Protein AF-A0A151SMP7-F1 (afdb_monomer_lite)

Sequence (70 aa):
MEMARSMLKEKGLPNTLWAEAVYTAVYLLNRCPTKAVRDKTPIEAWSGKKPSAKHLRKGFWIYLLHSCAR

Secondary structure (DSSP, 8-state):
-HHHHHHHHHTT--GGGHHHHHHHHHHHHTTS-BTTBTTS-HHHHHHSSPPP-TTS-HHHHHHHHHHH--

Structure (mmCIF, N/CA/C/O backbone):
data_AF-A0A151SMP7-F1
#
_entry.id   AF-A0A151SMP7-F1
#
loop_
_atom_site.group_PDB
_atom_site.id
_atom_site.type_symbol
_atom_site.label_atom_id
_atom_site.label_alt_id
_atom_site.label_comp_id
_atom_site.label_asym_id
_atom_site.label_entity_id
_atom_site.label_seq_id
_atom_site.pdbx_PDB_ins_code
_atom_site.Cartn_x
_atom_site.Cartn_y
_atom_site.Cartn_z
_atom_site.occup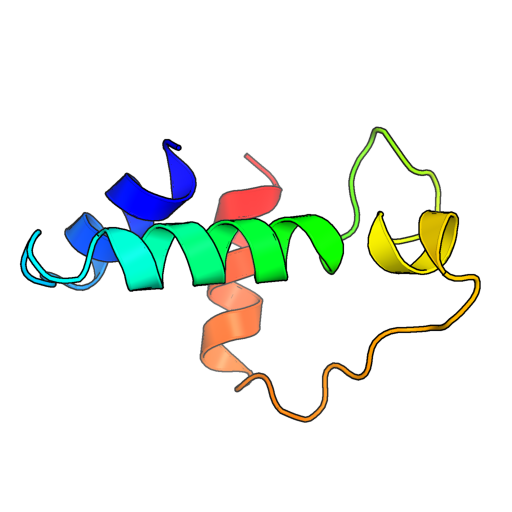ancy
_atom_site.B_iso_or_equiv
_atom_site.auth_seq_id
_atom_site.auth_comp_id
_atom_site.auth_asym_id
_atom_site.auth_atom_id
_atom_site.pdbx_PDB_model_num
ATOM 1 N N . MET A 1 1 ? -0.890 -8.304 5.966 1.00 63.88 1 MET A N 1
ATOM 2 C CA . MET A 1 1 ? -1.961 -7.912 6.912 1.00 63.88 1 MET A CA 1
ATOM 3 C C . MET A 1 1 ? -1.489 -6.950 7.996 1.00 63.88 1 MET A C 1
ATOM 5 O O . MET A 1 1 ? -2.289 -6.116 8.401 1.00 63.88 1 MET A O 1
ATOM 9 N N . GLU A 1 2 ? -0.223 -7.001 8.433 1.00 84.38 2 GLU A N 1
ATOM 10 C CA . GLU A 1 2 ? 0.281 -6.057 9.449 1.00 84.38 2 GLU A CA 1
ATOM 11 C C . GLU A 1 2 ? 0.136 -4.590 9.045 1.00 84.38 2 GLU A C 1
ATOM 13 O O . GLU A 1 2 ? -0.326 -3.791 9.846 1.00 84.38 2 GLU A O 1
ATOM 18 N N . MET A 1 3 ? 0.398 -4.246 7.779 1.00 84.94 3 MET A N 1
ATOM 19 C CA . MET A 1 3 ? 0.234 -2.875 7.282 1.00 84.94 3 MET A CA 1
ATOM 20 C C . MET A 1 3 ? -1.179 -2.316 7.525 1.00 84.94 3 MET A C 1
ATOM 22 O O . MET A 1 3 ? -1.310 -1.194 7.999 1.00 84.94 3 MET A O 1
ATOM 26 N N . ALA A 1 4 ? -2.231 -3.106 7.283 1.00 88.19 4 ALA A N 1
ATOM 27 C CA . ALA A 1 4 ? -3.610 -2.679 7.526 1.00 88.19 4 ALA A CA 1
ATOM 28 C C . ALA A 1 4 ? -3.885 -2.451 9.025 1.00 88.19 4 ALA A C 1
ATOM 30 O O . ALA A 1 4 ? -4.485 -1.443 9.395 1.00 88.19 4 ALA A O 1
ATOM 31 N N . ARG A 1 5 ? -3.382 -3.337 9.900 1.00 88.94 5 ARG A N 1
ATOM 32 C CA . ARG A 1 5 ? -3.480 -3.174 11.365 1.00 88.94 5 ARG A CA 1
ATOM 33 C C . ARG A 1 5 ? -2.742 -1.931 11.846 1.00 88.94 5 ARG A C 1
ATOM 35 O O . ARG A 1 5 ? -3.295 -1.161 12.627 1.00 88.94 5 ARG A O 1
ATOM 42 N N . SER A 1 6 ? -1.513 -1.729 11.378 1.00 87.62 6 SER A N 1
ATOM 43 C CA . SER A 1 6 ? -0.694 -0.568 11.723 1.00 87.62 6 SER A CA 1
ATOM 44 C C . SER A 1 6 ? -1.357 0.734 11.280 1.00 87.62 6 SER A C 1
ATOM 46 O O . SER A 1 6 ? -1.429 1.664 12.077 1.00 87.62 6 SER A O 1
ATOM 48 N N . MET A 1 7 ? -1.913 0.777 10.064 1.00 87.25 7 MET A N 1
ATOM 49 C CA . MET A 1 7 ? -2.640 1.942 9.548 1.00 87.25 7 MET A CA 1
ATOM 50 C C . MET A 1 7 ? -3.846 2.309 10.417 1.00 87.25 7 MET A C 1
ATOM 52 O O . MET A 1 7 ? -4.010 3.479 10.763 1.00 87.25 7 MET A O 1
ATOM 56 N N . LEU A 1 8 ? -4.672 1.324 10.790 1.00 90.31 8 LEU A N 1
ATOM 57 C CA . LEU A 1 8 ? -5.830 1.567 11.653 1.00 90.31 8 LEU A CA 1
ATOM 58 C C . LEU A 1 8 ? -5.401 2.039 13.043 1.00 90.31 8 LEU A C 1
ATOM 60 O O . LEU A 1 8 ? -5.896 3.057 13.524 1.00 90.31 8 LEU A O 1
ATOM 64 N N . LYS A 1 9 ? -4.441 1.337 13.659 1.00 90.06 9 LYS A N 1
ATOM 65 C CA . LYS A 1 9 ? -3.960 1.638 15.012 1.00 90.06 9 LYS A CA 1
ATOM 66 C C . LYS A 1 9 ? -3.349 3.031 15.100 1.00 90.06 9 LYS A C 1
ATOM 68 O O . LYS A 1 9 ? -3.638 3.764 16.038 1.00 90.06 9 LYS A O 1
ATOM 73 N N . GLU A 1 10 ? -2.517 3.406 14.136 1.00 86.94 10 GLU A N 1
ATOM 74 C CA . GLU A 1 10 ? -1.846 4.702 14.165 1.00 86.94 10 GLU A CA 1
ATOM 75 C C . GLU A 1 10 ? -2.810 5.871 13.967 1.00 86.94 10 GLU A C 1
ATOM 77 O O . GLU A 1 10 ? -2.632 6.932 14.562 1.00 86.94 10 GLU A O 1
ATOM 82 N N . LYS A 1 11 ? -3.831 5.693 13.126 1.00 84.88 11 LYS A N 1
ATOM 83 C CA . LYS A 1 11 ? -4.832 6.734 12.874 1.00 84.88 11 LYS A CA 1
ATOM 84 C C . LYS A 1 11 ? -6.015 6.682 13.840 1.00 84.88 11 LYS A C 1
ATOM 86 O O . LYS A 1 11 ? -6.937 7.474 13.678 1.00 84.88 11 LYS A O 1
ATOM 91 N N . GLY A 1 12 ? -5.990 5.781 14.827 1.00 90.94 12 GLY A N 1
ATOM 92 C CA . GLY A 1 12 ? -7.088 5.595 15.777 1.00 90.94 12 GLY A CA 1
ATOM 93 C C . GLY A 1 12 ? -8.409 5.245 15.088 1.00 90.94 12 GLY A C 1
ATOM 94 O O . GLY A 1 12 ? -9.472 5.630 15.567 1.00 90.94 12 GLY A O 1
ATOM 95 N N . LEU A 1 13 ? -8.345 4.578 13.933 1.00 91.31 13 LEU A N 1
ATOM 96 C CA . LEU A 1 13 ? -9.520 4.247 13.138 1.00 91.31 13 LEU A CA 1
ATOM 97 C C . LEU A 1 13 ? -10.217 3.000 13.696 1.00 91.31 13 LEU A C 1
ATOM 99 O O . LEU A 1 13 ? -9.546 2.078 14.169 1.00 91.31 13 LEU A O 1
ATOM 103 N N . PRO A 1 14 ? -11.555 2.934 13.613 1.00 93.31 14 PRO A N 1
ATOM 104 C CA . PRO A 1 14 ? -12.299 1.773 14.070 1.00 93.31 14 PRO A CA 1
ATOM 105 C C . PRO A 1 14 ? -11.986 0.539 13.216 1.00 93.31 14 PRO A C 1
ATOM 107 O O . PRO A 1 14 ? -11.796 0.624 12.002 1.00 93.31 14 PRO A O 1
ATOM 110 N N . ASN A 1 15 ? -12.023 -0.637 13.846 1.00 92.50 15 ASN A N 1
ATOM 111 C CA . ASN A 1 15 ? -11.817 -1.921 13.164 1.00 92.50 15 ASN A CA 1
ATOM 112 C C . ASN A 1 15 ? -12.892 -2.236 12.111 1.00 92.50 15 ASN A C 1
ATOM 114 O O . ASN A 1 15 ? -12.691 -3.120 11.286 1.00 92.50 15 ASN A O 1
ATOM 118 N N . THR A 1 16 ? -14.015 -1.514 12.104 1.00 94.81 16 THR A N 1
ATOM 119 C CA . THR A 1 16 ? -15.027 -1.616 11.045 1.00 94.81 16 THR A CA 1
ATOM 120 C C . THR A 1 16 ? -14.477 -1.222 9.673 1.00 94.81 16 THR A C 1
ATOM 122 O O . THR A 1 16 ? -14.961 -1.742 8.677 1.00 94.81 16 THR A O 1
ATOM 125 N N . LEU A 1 17 ? -13.424 -0.392 9.617 1.00 92.44 17 LEU A N 1
ATOM 126 C CA . LEU A 1 17 ? -12.729 0.009 8.385 1.00 92.44 17 LEU A CA 1
ATOM 127 C C . LEU A 1 17 ? -11.633 -0.983 7.949 1.00 92.44 17 LEU A C 1
ATOM 129 O O . LEU A 1 17 ? -10.720 -0.642 7.192 1.00 92.44 17 LEU A O 1
ATOM 133 N N . TRP A 1 18 ? -11.654 -2.209 8.478 1.00 92.75 18 TRP A N 1
ATOM 134 C CA . TRP A 1 18 ? -10.652 -3.231 8.177 1.00 92.75 18 TRP A CA 1
ATOM 135 C C . TRP A 1 18 ? -10.572 -3.560 6.687 1.00 92.75 18 TRP A C 1
ATOM 137 O O . TRP A 1 18 ? -9.470 -3.677 6.148 1.00 92.75 18 TRP A O 1
ATOM 147 N N . ALA A 1 19 ? -11.714 -3.683 6.010 1.00 94.25 19 ALA A N 1
ATOM 148 C CA . ALA A 1 19 ? -11.750 -4.013 4.589 1.00 94.25 19 ALA A CA 1
ATOM 149 C C . ALA A 1 19 ? -11.075 -2.919 3.745 1.00 94.25 19 ALA A C 1
ATOM 151 O O . ALA A 1 19 ? -10.231 -3.210 2.896 1.00 94.25 19 ALA A O 1
ATOM 152 N N . GLU A 1 20 ? -11.371 -1.656 4.040 1.00 91.75 20 GLU A N 1
ATOM 153 C CA . GLU A 1 20 ? -10.800 -0.476 3.399 1.00 91.75 20 GLU A CA 1
ATOM 154 C C . GLU A 1 20 ? -9.306 -0.353 3.697 1.00 91.75 20 GLU A C 1
ATOM 156 O O . GLU A 1 20 ? -8.515 -0.049 2.801 1.00 91.75 20 GLU A O 1
ATOM 161 N N . ALA A 1 21 ? -8.892 -0.634 4.935 1.00 90.69 21 ALA A N 1
ATOM 162 C CA . ALA A 1 21 ? -7.485 -0.635 5.322 1.00 90.69 21 ALA A CA 1
ATOM 163 C C . ALA A 1 21 ? -6.695 -1.726 4.587 1.00 90.69 21 ALA A C 1
ATOM 165 O O . ALA A 1 21 ? -5.596 -1.461 4.097 1.00 90.69 21 ALA A O 1
ATOM 166 N N . VAL A 1 22 ? -7.256 -2.932 4.451 1.00 92.75 22 VAL A N 1
ATOM 167 C CA . VAL A 1 22 ? -6.641 -4.029 3.687 1.00 92.75 22 VAL A CA 1
ATOM 168 C C . VAL A 1 22 ? -6.575 -3.687 2.202 1.00 92.75 22 VAL A C 1
ATOM 170 O O . VAL A 1 22 ? -5.509 -3.828 1.600 1.00 92.75 22 VAL A O 1
ATOM 173 N N . TYR A 1 23 ? -7.666 -3.186 1.618 1.00 92.75 23 TYR A N 1
ATOM 174 C CA . TYR A 1 23 ? -7.696 -2.759 0.219 1.00 92.75 23 TYR A CA 1
ATOM 175 C C . TYR A 1 23 ? -6.639 -1.686 -0.053 1.00 92.75 23 TYR A C 1
ATOM 177 O O . TYR A 1 23 ? -5.858 -1.793 -1.001 1.00 92.75 23 TYR A O 1
ATOM 185 N N . THR A 1 24 ? -6.553 -0.692 0.830 1.00 89.88 24 THR A N 1
ATOM 186 C CA . THR A 1 24 ? -5.557 0.376 0.733 1.00 89.88 24 THR A CA 1
ATOM 187 C C . THR A 1 24 ? -4.144 -0.189 0.874 1.00 89.88 24 THR A C 1
ATOM 189 O O . THR A 1 24 ? -3.285 0.129 0.057 1.00 89.88 24 THR A O 1
ATOM 192 N N . ALA A 1 25 ? -3.889 -1.091 1.825 1.00 90.25 25 ALA A N 1
ATOM 193 C CA . ALA A 1 25 ? -2.580 -1.724 1.983 1.00 90.25 25 ALA A CA 1
ATOM 194 C C . ALA A 1 25 ? -2.145 -2.490 0.719 1.00 90.25 25 ALA A C 1
ATOM 196 O O . ALA A 1 25 ? -1.014 -2.335 0.262 1.00 90.25 25 ALA A O 1
ATOM 197 N N . VAL A 1 26 ? -3.040 -3.267 0.102 1.00 91.12 26 VAL A N 1
ATOM 198 C CA . VAL A 1 26 ? -2.745 -3.986 -1.152 1.00 91.12 26 VAL A CA 1
ATOM 199 C C . VAL A 1 26 ? -2.528 -3.015 -2.314 1.00 91.12 26 VAL A C 1
ATOM 201 O O . VAL A 1 26 ? -1.583 -3.170 -3.089 1.00 91.12 26 VAL A O 1
ATOM 204 N N . TYR A 1 27 ? -3.370 -1.984 -2.425 1.00 90.00 27 TYR A N 1
ATOM 205 C CA . TYR A 1 27 ? -3.229 -0.931 -3.431 1.00 90.00 27 TYR A CA 1
ATOM 206 C C . TYR A 1 27 ? -1.835 -0.295 -3.402 1.00 90.00 27 TYR A C 1
ATOM 208 O O . TYR A 1 27 ? -1.233 -0.051 -4.454 1.00 90.00 27 TYR A O 1
ATOM 216 N N . LEU A 1 28 ? -1.343 -0.051 -2.187 1.00 87.31 28 LEU A N 1
ATOM 217 C CA . LEU A 1 28 ? -0.055 0.560 -1.903 1.00 87.31 28 LEU A CA 1
ATOM 218 C C . LEU A 1 28 ? 1.107 -0.384 -2.159 1.00 87.31 28 LEU A C 1
ATOM 220 O O . LEU A 1 28 ? 2.021 -0.008 -2.883 1.00 87.31 28 LEU A O 1
ATOM 224 N N . LEU A 1 29 ? 1.049 -1.617 -1.655 1.00 88.38 29 LEU A N 1
ATOM 225 C CA . LEU A 1 29 ? 2.084 -2.627 -1.893 1.00 88.38 29 LEU A CA 1
ATOM 226 C C . LEU A 1 29 ? 2.337 -2.841 -3.388 1.00 88.38 29 LEU A C 1
ATOM 228 O O . LEU A 1 29 ? 3.481 -2.965 -3.813 1.00 88.38 29 LEU A O 1
A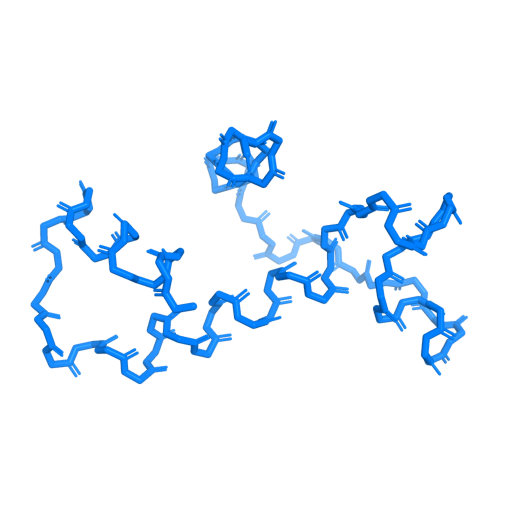TOM 232 N N . ASN A 1 30 ? 1.284 -2.788 -4.201 1.00 91.31 30 ASN A N 1
ATOM 233 C CA . ASN A 1 30 ? 1.406 -2.907 -5.650 1.00 91.31 30 ASN A CA 1
ATOM 234 C C . ASN A 1 30 ? 2.084 -1.703 -6.324 1.00 91.31 30 ASN A C 1
ATOM 236 O O . ASN A 1 30 ? 2.563 -1.834 -7.446 1.00 91.31 30 ASN A O 1
ATOM 240 N N . ARG A 1 31 ? 2.121 -0.536 -5.673 1.00 90.12 31 ARG A N 1
ATOM 241 C CA . ARG A 1 31 ? 2.637 0.739 -6.212 1.00 90.12 31 ARG A CA 1
ATOM 242 C C . ARG A 1 31 ? 3.890 1.247 -5.501 1.00 90.12 31 ARG A C 1
ATOM 244 O O . ARG A 1 31 ? 4.450 2.257 -5.921 1.00 90.12 31 ARG A O 1
ATOM 251 N N . CYS A 1 32 ? 4.328 0.575 -4.445 1.00 87.06 32 CYS A N 1
ATOM 252 C CA . CYS A 1 32 ? 5.595 0.844 -3.785 1.00 87.06 32 CYS A CA 1
ATOM 253 C C . CYS A 1 32 ? 6.713 0.026 -4.453 1.00 87.06 32 CYS A C 1
ATOM 255 O O . CYS A 1 32 ? 6.480 -1.112 -4.869 1.00 87.06 32 CYS A O 1
ATOM 257 N N . PRO A 1 33 ? 7.934 0.576 -4.573 1.00 86.19 33 PRO A N 1
ATOM 258 C CA . PRO A 1 33 ? 9.102 -0.215 -4.938 1.00 86.19 33 PRO A CA 1
ATOM 259 C C . PRO A 1 33 ? 9.327 -1.317 -3.901 1.00 86.19 33 PRO A C 1
ATOM 261 O O . PRO A 1 33 ? 9.171 -1.085 -2.702 1.00 86.19 33 PRO A O 1
ATOM 264 N N . THR A 1 34 ? 9.715 -2.509 -4.346 1.00 86.06 34 THR A N 1
ATOM 265 C CA . THR A 1 34 ? 9.998 -3.636 -3.446 1.00 86.06 34 THR A CA 1
ATOM 266 C C . THR A 1 34 ? 11.320 -4.285 -3.825 1.00 86.06 34 THR A C 1
ATOM 268 O O . THR A 1 34 ? 11.739 -4.216 -4.975 1.00 86.06 34 THR A O 1
ATOM 271 N N . LYS A 1 35 ? 11.978 -4.968 -2.882 1.00 86.19 35 LYS A N 1
ATOM 272 C CA . LYS A 1 35 ? 13.211 -5.720 -3.183 1.00 86.19 35 LYS A CA 1
ATOM 273 C C . LYS A 1 35 ? 12.974 -6.884 -4.155 1.00 86.19 35 LYS A C 1
ATOM 275 O O . LYS A 1 35 ? 13.900 -7.294 -4.841 1.00 86.19 35 LYS A O 1
ATOM 280 N N . ALA A 1 36 ? 11.748 -7.409 -4.201 1.00 86.75 36 ALA A N 1
ATOM 281 C CA . ALA A 1 36 ? 11.376 -8.527 -5.064 1.00 86.75 36 ALA A CA 1
ATOM 282 C C . ALA A 1 36 ? 11.318 -8.134 -6.548 1.00 86.75 36 ALA A C 1
ATOM 284 O O . ALA A 1 36 ? 11.548 -8.972 -7.415 1.00 86.75 36 ALA A O 1
ATOM 285 N N . VAL A 1 37 ? 11.024 -6.864 -6.841 1.00 87.12 37 VAL A N 1
ATOM 286 C CA 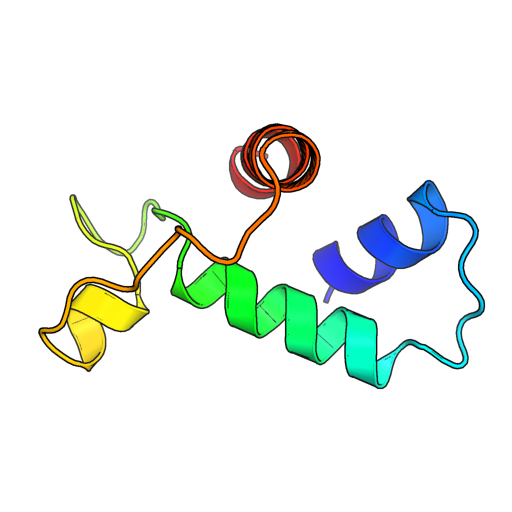. VAL A 1 37 ? 10.909 -6.347 -8.205 1.00 87.12 37 VAL A CA 1
ATOM 287 C C . VAL A 1 37 ? 11.899 -5.200 -8.374 1.00 87.12 37 VAL A C 1
ATOM 289 O O . VAL A 1 37 ? 11.683 -4.087 -7.903 1.00 87.12 37 VAL A O 1
ATOM 292 N N . ARG A 1 38 ? 13.015 -5.481 -9.048 1.00 87.06 38 ARG A N 1
ATOM 293 C CA . ARG A 1 38 ? 14.090 -4.506 -9.240 1.00 87.06 38 ARG A CA 1
ATOM 294 C C . ARG A 1 38 ? 13.642 -3.370 -10.166 1.00 87.06 38 ARG A C 1
ATOM 296 O O . ARG A 1 38 ? 13.086 -3.622 -11.233 1.00 87.06 38 A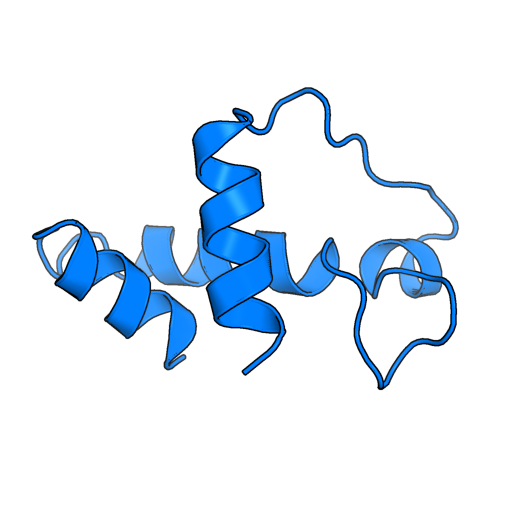RG A O 1
ATOM 303 N N . ASP A 1 39 ? 13.892 -2.133 -9.737 1.00 86.81 39 ASP A N 1
ATOM 304 C CA . ASP A 1 39 ? 13.662 -0.881 -10.482 1.00 86.81 39 ASP A CA 1
ATOM 305 C C . ASP A 1 39 ? 12.214 -0.637 -10.955 1.00 86.81 39 ASP A C 1
ATOM 307 O O . ASP A 1 39 ? 11.953 0.279 -11.738 1.00 86.81 39 ASP A O 1
ATOM 311 N N . LYS A 1 40 ? 11.254 -1.434 -10.469 1.00 89.44 40 LYS A N 1
ATOM 312 C CA . LYS A 1 40 ? 9.829 -1.335 -10.798 1.00 89.44 40 LYS A CA 1
ATOM 313 C C . LYS A 1 40 ? 8.973 -1.641 -9.573 1.00 89.44 40 LYS A C 1
ATOM 315 O O . LYS A 1 40 ? 9.364 -2.350 -8.651 1.00 89.44 40 LYS A O 1
ATOM 320 N N . THR A 1 41 ? 7.759 -1.129 -9.590 1.00 91.81 41 THR A N 1
ATOM 321 C CA . THR A 1 41 ? 6.687 -1.528 -8.678 1.00 91.81 41 THR A CA 1
ATOM 322 C C . THR A 1 41 ? 6.048 -2.836 -9.165 1.00 91.81 41 THR A C 1
ATOM 324 O O . THR A 1 41 ? 6.083 -3.129 -10.366 1.00 91.81 41 THR A O 1
ATOM 327 N N . PRO A 1 42 ? 5.426 -3.638 -8.284 1.00 92.88 42 PRO A N 1
ATOM 328 C CA . PRO A 1 42 ? 4.744 -4.863 -8.704 1.00 92.88 42 PRO A CA 1
ATOM 329 C C . PRO A 1 42 ? 3.697 -4.634 -9.804 1.00 92.88 42 PRO A C 1
ATOM 331 O O . PRO A 1 42 ? 3.611 -5.420 -10.746 1.00 92.88 42 PRO A O 1
ATOM 334 N N . ILE A 1 43 ? 2.952 -3.522 -9.753 1.00 93.62 43 ILE A N 1
ATOM 335 C CA . ILE A 1 43 ? 1.965 -3.195 -10.790 1.00 93.62 43 ILE A CA 1
ATOM 336 C C . ILE A 1 43 ? 2.611 -2.826 -12.127 1.00 93.62 43 ILE A C 1
ATOM 338 O O . ILE A 1 43 ? 2.048 -3.145 -13.172 1.00 93.62 43 ILE A O 1
ATOM 342 N N . GLU A 1 44 ? 3.788 -2.195 -12.128 1.00 93.56 44 GLU A N 1
ATOM 343 C CA . GLU A 1 44 ? 4.553 -1.934 -13.356 1.00 93.56 44 GLU A CA 1
ATOM 344 C C . GLU A 1 44 ? 5.063 -3.225 -13.976 1.00 93.56 44 GLU A C 1
ATOM 346 O O . GLU A 1 44 ? 4.980 -3.393 -15.190 1.00 93.56 44 GLU A O 1
ATOM 351 N N . ALA A 1 45 ? 5.582 -4.137 -13.152 1.00 92.88 45 ALA A N 1
ATOM 352 C CA . ALA A 1 45 ? 6.059 -5.431 -13.623 1.00 92.88 45 ALA A CA 1
ATOM 353 C C . ALA A 1 45 ? 4.921 -6.289 -14.188 1.00 92.88 45 ALA A C 1
ATOM 355 O O . ALA A 1 45 ? 5.110 -6.943 -15.207 1.00 92.88 45 ALA A O 1
ATOM 356 N N . TRP A 1 46 ? 3.741 -6.241 -13.564 1.00 92.75 46 TRP A N 1
ATOM 357 C CA . TRP A 1 46 ? 2.572 -6.999 -14.006 1.00 92.75 46 TRP A CA 1
ATOM 358 C C . TRP A 1 46 ? 1.884 -6.399 -15.238 1.00 92.75 46 TRP A C 1
ATOM 360 O O . TRP A 1 46 ? 1.560 -7.108 -16.183 1.00 92.75 46 TRP A O 1
ATOM 370 N N . SER A 1 47 ? 1.629 -5.088 -15.231 1.00 93.62 47 SER A N 1
ATOM 371 C CA . SER A 1 47 ? 0.806 -4.434 -16.261 1.00 93.62 47 SER A CA 1
ATOM 372 C C . SER A 1 47 ? 1.607 -3.780 -17.389 1.00 93.62 47 SER A C 1
ATOM 374 O O . SER A 1 47 ? 1.019 -3.329 -18.371 1.00 93.62 47 SER A O 1
ATOM 376 N N . GLY A 1 48 ? 2.926 -3.639 -17.228 1.00 91.81 48 GLY A N 1
ATOM 377 C CA . GLY A 1 48 ? 3.788 -2.869 -18.130 1.00 91.81 48 GLY A CA 1
ATOM 378 C C . GLY A 1 48 ? 3.562 -1.351 -18.084 1.00 91.81 48 GLY A C 1
ATOM 379 O O . GLY A 1 48 ? 4.238 -0.614 -18.800 1.00 91.81 48 GLY A O 1
ATOM 380 N N . LYS A 1 49 ? 2.628 -0.857 -17.258 1.00 91.25 49 LYS A N 1
ATOM 381 C CA . LYS A 1 49 ? 2.258 0.562 -17.169 1.00 91.25 49 LYS A CA 1
ATOM 382 C C . LYS A 1 49 ? 2.716 1.177 -15.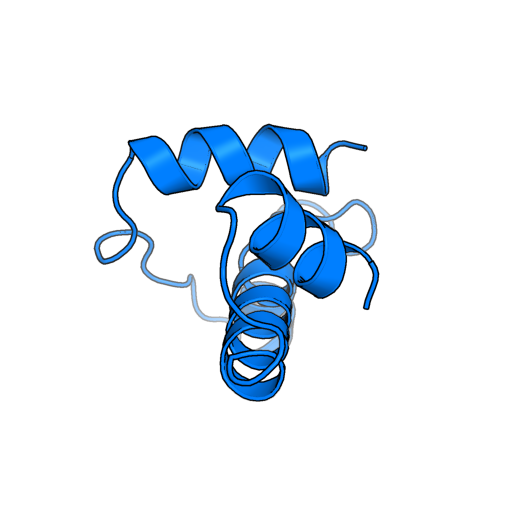849 1.00 91.25 49 LYS A C 1
ATOM 384 O O . LYS A 1 49 ? 2.480 0.625 -14.776 1.00 91.25 49 LYS A O 1
ATOM 389 N N . LYS A 1 50 ? 3.299 2.376 -15.936 1.00 88.69 50 LYS A N 1
ATOM 390 C CA . LYS A 1 50 ? 3.692 3.191 -14.779 1.00 88.69 50 LYS A CA 1
ATOM 391 C C . LYS A 1 50 ? 2.457 3.715 -14.036 1.00 88.69 50 LYS A C 1
ATOM 393 O O . LYS A 1 50 ? 1.657 4.426 -14.651 1.00 88.69 50 LYS A O 1
ATOM 398 N N . PRO A 1 51 ? 2.258 3.399 -12.741 1.00 87.88 51 PRO A N 1
ATOM 399 C CA . PRO A 1 51 ? 1.121 3.893 -11.988 1.00 87.88 51 PRO A CA 1
ATOM 400 C C . PRO A 1 51 ? 1.247 5.401 -11.780 1.00 87.88 51 PRO A C 1
ATOM 402 O O . PRO A 1 51 ? 2.315 5.930 -11.473 1.00 87.88 51 PRO A O 1
ATOM 405 N N . SER A 1 52 ? 0.125 6.106 -11.907 1.00 85.38 52 SER A N 1
ATOM 406 C CA . SER A 1 52 ? 0.061 7.516 -11.532 1.00 85.38 52 SER A CA 1
ATOM 407 C C . SER A 1 52 ? 0.064 7.658 -10.013 1.00 85.38 52 SER A C 1
ATOM 409 O O . SER A 1 52 ? -0.770 7.082 -9.322 1.00 85.38 52 SER A O 1
ATOM 411 N N . ALA A 1 53 ? 0.974 8.487 -9.512 1.00 80.56 53 ALA A N 1
ATOM 412 C CA . ALA A 1 53 ? 1.099 8.863 -8.107 1.00 80.56 53 ALA A CA 1
ATOM 413 C C . ALA A 1 53 ? 0.330 10.147 -7.741 1.00 80.56 53 ALA A C 1
ATOM 415 O O . ALA A 1 53 ? 0.275 10.527 -6.572 1.00 80.56 53 ALA A O 1
ATOM 416 N N . LYS A 1 54 ? -0.245 10.843 -8.733 1.00 85.44 54 LYS A N 1
ATOM 417 C CA . LYS A 1 54 ? -0.767 12.216 -8.578 1.00 85.44 54 LYS A CA 1
ATOM 418 C C . LYS A 1 54 ? -1.933 12.325 -7.592 1.00 85.44 54 LYS A C 1
ATOM 420 O O . LYS A 1 54 ? -2.115 13.366 -6.977 1.00 85.44 54 LYS A O 1
ATOM 425 N N . HIS A 1 55 ? -2.710 11.256 -7.454 1.00 83.56 55 HIS A N 1
ATOM 426 C CA . HIS A 1 55 ? -3.886 11.208 -6.585 1.00 83.56 55 HIS A CA 1
ATOM 427 C C . HIS A 1 55 ? -3.535 10.943 -5.107 1.00 83.56 55 HIS A C 1
ATOM 429 O O . HIS A 1 55 ? -4.402 11.016 -4.240 1.00 83.56 55 HIS A O 1
ATOM 435 N N . LEU A 1 56 ? -2.280 10.600 -4.806 1.00 79.19 56 LEU A N 1
ATOM 436 C CA . LEU A 1 56 ? -1.820 10.335 -3.448 1.00 79.19 56 LEU A CA 1
ATOM 437 C C . LEU A 1 56 ? -1.251 11.625 -2.837 1.00 79.19 56 LEU A C 1
ATOM 439 O O . LEU A 1 56 ? -0.335 12.249 -3.375 1.00 79.19 56 LEU A O 1
ATOM 443 N N . ARG A 1 57 ? -1.786 12.029 -1.682 1.00 78.88 57 ARG A N 1
ATOM 444 C CA . ARG A 1 57 ? -1.367 13.242 -0.963 1.00 78.88 57 ARG A CA 1
ATOM 445 C C . ARG A 1 57 ? 0.054 13.069 -0.399 1.00 78.88 57 ARG A C 1
ATOM 447 O O . ARG A 1 57 ? 0.351 12.043 0.202 1.00 78.88 57 ARG A O 1
ATOM 454 N N . LYS A 1 58 ? 0.932 14.077 -0.531 1.00 67.12 58 LYS A N 1
ATOM 455 C CA . LYS A 1 58 ? 2.360 14.018 -0.113 1.00 67.12 58 LYS A CA 1
ATOM 456 C C . LYS A 1 58 ? 2.586 13.510 1.322 1.00 67.12 58 LYS A C 1
ATOM 458 O O . LYS A 1 58 ? 3.495 12.723 1.553 1.00 67.12 58 LYS A O 1
ATOM 463 N N . GLY A 1 59 ? 1.745 13.922 2.275 1.00 65.12 59 GLY A N 1
ATOM 464 C CA . GLY A 1 59 ? 1.851 13.464 3.669 1.00 65.12 59 GLY A CA 1
ATOM 465 C C . GLY A 1 59 ? 1.595 11.962 3.837 1.00 65.12 59 GLY A C 1
ATOM 466 O O . GLY A 1 59 ? 2.182 11.328 4.705 1.00 65.12 59 GLY A O 1
ATOM 467 N N . PHE A 1 60 ? 0.775 11.381 2.961 1.00 63.50 60 PHE A N 1
ATOM 468 C CA . PHE A 1 60 ? 0.550 9.942 2.914 1.00 63.50 60 PHE A CA 1
ATOM 469 C C . PHE A 1 60 ? 1.762 9.224 2.299 1.00 63.50 60 PHE A C 1
ATOM 471 O O . PHE A 1 60 ? 2.202 8.227 2.844 1.00 63.50 60 PHE A O 1
ATOM 478 N N . TRP A 1 61 ? 2.398 9.771 1.256 1.00 64.62 61 TRP A N 1
ATOM 479 C CA . TRP A 1 61 ? 3.621 9.193 0.663 1.00 64.62 61 TRP A CA 1
ATOM 480 C C . TRP A 1 61 ? 4.791 9.032 1.640 1.00 64.62 61 TRP A C 1
ATOM 482 O O . TRP A 1 61 ? 5.438 7.987 1.648 1.00 64.62 61 TRP A O 1
ATOM 492 N N . ILE A 1 62 ? 5.066 10.053 2.457 1.00 61.25 62 ILE A N 1
ATOM 493 C CA . ILE A 1 62 ? 6.171 10.019 3.434 1.00 61.25 62 ILE A CA 1
ATOM 494 C C . ILE A 1 62 ? 5.919 8.935 4.484 1.00 61.25 62 ILE A C 1
ATOM 496 O O . ILE A 1 62 ? 6.820 8.173 4.827 1.00 61.25 62 ILE A O 1
ATOM 500 N N . TYR A 1 63 ? 4.673 8.828 4.945 1.00 61.19 63 TYR A N 1
ATOM 501 C CA . TYR A 1 63 ? 4.256 7.783 5.870 1.00 61.19 63 TYR A CA 1
ATOM 502 C C . TYR A 1 63 ? 4.489 6.374 5.295 1.00 61.19 63 TYR A C 1
ATOM 504 O O . TYR A 1 63 ? 5.033 5.495 5.959 1.00 61.19 63 TYR A O 1
ATOM 512 N N . LEU A 1 64 ? 4.158 6.188 4.018 1.00 61.66 64 LEU A N 1
ATOM 513 C CA . LEU A 1 64 ? 4.248 4.904 3.328 1.00 61.66 64 LEU A CA 1
ATOM 514 C C . LEU A 1 64 ? 5.678 4.419 3.091 1.00 61.66 64 LEU A C 1
ATOM 516 O O . LEU A 1 64 ? 5.927 3.218 3.183 1.00 61.66 64 LEU A O 1
ATOM 520 N N . LEU A 1 65 ? 6.627 5.326 2.837 1.00 58.12 65 LEU A N 1
ATOM 521 C CA . LEU A 1 65 ? 8.043 4.961 2.735 1.00 58.12 65 LEU A CA 1
ATOM 522 C C . LEU A 1 65 ? 8.564 4.382 4.059 1.00 58.12 65 LEU A C 1
ATOM 524 O O . LEU A 1 65 ? 9.279 3.385 4.044 1.00 58.12 65 LEU A O 1
ATOM 528 N N . HIS A 1 66 ? 8.148 4.932 5.204 1.00 59.56 66 HIS A N 1
ATOM 529 C CA . HIS A 1 66 ? 8.557 4.433 6.523 1.00 59.56 66 HIS A CA 1
ATOM 530 C C . HIS A 1 66 ? 7.909 3.098 6.925 1.00 59.56 66 HIS A C 1
ATOM 532 O O . HIS A 1 66 ? 8.484 2.368 7.738 1.00 59.56 66 HIS A O 1
ATOM 538 N N . SER A 1 67 ? 6.729 2.774 6.388 1.00 55.28 67 SER A N 1
ATOM 539 C CA . SER A 1 67 ? 6.054 1.486 6.616 1.00 55.28 67 SER A CA 1
ATOM 540 C C . SER A 1 67 ? 6.488 0.392 5.635 1.00 55.28 67 SER A C 1
ATOM 542 O O . SER A 1 67 ? 6.370 -0.780 5.968 1.00 55.28 67 SER A O 1
ATOM 544 N N . CYS A 1 68 ? 6.967 0.754 4.439 1.00 47.81 68 CYS A N 1
ATOM 545 C CA . CYS A 1 68 ? 7.409 -0.188 3.402 1.00 47.81 68 CYS A CA 1
ATOM 546 C C . CYS A 1 68 ? 8.925 -0.471 3.433 1.00 47.81 68 CYS A C 1
ATOM 548 O O . CYS A 1 68 ? 9.361 -1.501 2.925 1.00 47.81 68 CYS A O 1
ATOM 550 N N . ALA A 1 69 ? 9.736 0.432 4.002 1.00 45.69 69 ALA A N 1
ATOM 551 C CA . ALA A 1 69 ? 11.183 0.247 4.173 1.00 45.69 69 ALA A CA 1
ATOM 55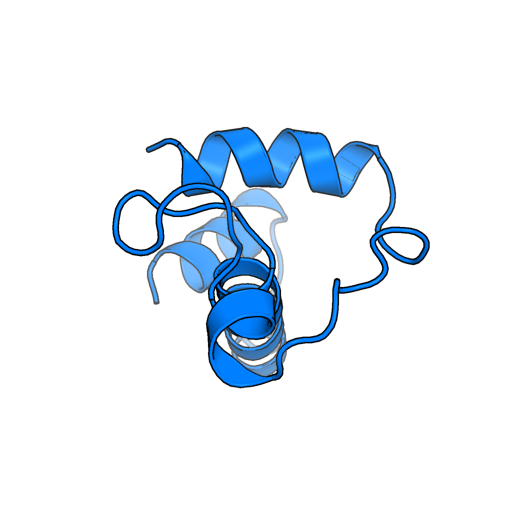2 C C . ALA A 1 69 ? 11.566 -0.533 5.448 1.00 45.69 69 ALA A C 1
ATOM 554 O O . ALA A 1 69 ? 12.756 -0.664 5.739 1.00 45.69 69 ALA A O 1
ATOM 555 N N . ARG A 1 70 ? 10.575 -1.019 6.204 1.00 42.81 70 ARG A N 1
ATOM 556 C CA . ARG A 1 70 ? 10.757 -1.828 7.410 1.00 42.81 70 ARG A CA 1
ATOM 557 C C . ARG A 1 70 ? 10.420 -3.286 7.140 1.00 42.81 70 ARG A C 1
ATOM 559 O O . ARG A 1 70 ? 9.449 -3.522 6.389 1.00 42.81 70 ARG A O 1
#

InterPro domains:
  IPR012337 Ribonuclease H-like superfamily [SSF53098] (5-52)
  IPR036397 Ribonuclease H superfamily [G3DSA:3.30.420.10] (1-59)
  IPR039537 Retrotransposon Ty1/copia-like [PTHR42648] (1-63)

Organism: Cajanus cajan (NCBI:txid3821)

Radius of gyration: 12.65 Å; chains: 1; bounding box: 29×22×34 Å

Foldseek 3Di:
DVQLVCVCVVVVHDCVCSVVSVVVVVVLQQQDDDPVDPPGGVVCVVVVDRDDPPPPDPVVVVVSCVVRVD

pLDDT: mean 82.95, std 13.13, range [42.81, 94.81]